Protein AF-A0AA40GGM0-F1 (afdb_monomer)

Structure (mmCIF, N/CA/C/O backbone):
data_AF-A0AA40GGM0-F1
#
_entry.id   AF-A0AA40GGM0-F1
#
loop_
_atom_site.group_PDB
_atom_site.id
_atom_site.type_symbol
_atom_site.label_atom_id
_atom_site.label_alt_id
_atom_site.label_comp_id
_atom_site.label_asym_id
_atom_site.label_entity_id
_atom_site.label_seq_id
_atom_site.pdbx_PDB_ins_code
_atom_site.Cartn_x
_atom_site.Cartn_y
_atom_site.Cartn_z
_atom_site.occupancy
_atom_site.B_iso_or_equiv
_atom_site.auth_seq_id
_atom_site.auth_comp_id
_atom_site.auth_asym_id
_atom_site.auth_atom_id
_atom_site.pdbx_PDB_model_num
ATOM 1 N N . MET A 1 1 ? 13.984 1.909 -36.528 1.00 60.31 1 MET A N 1
ATOM 2 C CA . MET A 1 1 ? 13.110 2.991 -36.009 1.00 60.31 1 MET A CA 1
ATOM 3 C C . MET A 1 1 ? 11.701 2.548 -35.580 1.00 60.31 1 MET A C 1
ATOM 5 O O . MET A 1 1 ? 11.045 3.325 -34.908 1.00 60.31 1 MET A O 1
ATOM 9 N N . LYS A 1 2 ? 11.221 1.326 -35.881 1.00 67.19 2 LYS A N 1
ATOM 10 C CA . LYS A 1 2 ? 9.873 0.869 -35.467 1.00 67.19 2 LYS A CA 1
ATOM 11 C C . LYS A 1 2 ? 9.745 0.449 -33.986 1.00 67.19 2 LYS A C 1
ATOM 13 O O . LYS A 1 2 ? 8.642 0.454 -33.463 1.00 67.19 2 LYS A O 1
ATOM 18 N N . CYS A 1 3 ? 10.849 0.128 -33.302 1.00 80.06 3 CYS A N 1
ATOM 19 C CA . CYS A 1 3 ? 10.823 -0.321 -31.899 1.00 80.06 3 CYS A CA 1
ATOM 20 C C . CYS A 1 3 ? 10.707 0.821 -30.878 1.00 80.06 3 CYS A C 1
ATOM 22 O O . CYS A 1 3 ? 10.306 0.587 -29.745 1.00 80.06 3 CYS A O 1
ATOM 24 N N . PHE A 1 4 ? 11.044 2.050 -31.274 1.00 85.44 4 PHE A N 1
ATOM 25 C CA . PHE A 1 4 ? 10.996 3.222 -30.401 1.00 85.44 4 PHE A CA 1
ATOM 26 C C . PHE A 1 4 ? 9.591 3.498 -29.824 1.00 85.44 4 PHE A C 1
ATOM 28 O O . PHE A 1 4 ? 9.477 3.589 -28.604 1.00 85.44 4 PHE A O 1
ATOM 35 N N . PRO A 1 5 ? 8.504 3.538 -30.625 1.00 88.06 5 PRO A N 1
ATOM 36 C CA . PRO A 1 5 ? 7.157 3.725 -30.076 1.00 88.06 5 PRO A CA 1
ATOM 37 C C . PRO A 1 5 ? 6.695 2.560 -29.189 1.00 88.06 5 PRO A C 1
ATOM 39 O O . PRO A 1 5 ? 5.994 2.789 -28.211 1.00 88.06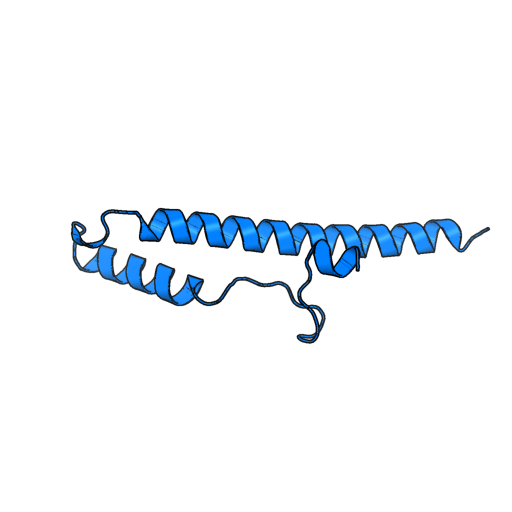 5 PRO A O 1
ATOM 42 N N . TYR A 1 6 ? 7.111 1.325 -29.486 1.00 89.81 6 TYR A N 1
ATOM 43 C CA . TYR A 1 6 ? 6.773 0.152 -28.670 1.00 89.81 6 TYR A CA 1
ATOM 44 C C . TYR A 1 6 ? 7.459 0.195 -27.299 1.00 89.81 6 TYR A C 1
ATOM 46 O O . TYR A 1 6 ? 6.830 -0.058 -26.275 1.00 89.81 6 TYR A O 1
ATOM 54 N N . TYR A 1 7 ? 8.735 0.591 -27.273 1.00 89.88 7 TYR A N 1
ATOM 55 C CA . TYR A 1 7 ? 9.473 0.805 -26.033 1.00 89.88 7 TYR A CA 1
ATOM 56 C C . TYR A 1 7 ? 8.821 1.891 -25.169 1.00 89.88 7 TYR A C 1
ATOM 58 O O . TYR A 1 7 ? 8.649 1.698 -23.968 1.00 89.88 7 TYR A O 1
ATOM 66 N N . ILE A 1 8 ? 8.404 3.007 -25.777 1.00 91.12 8 ILE A N 1
ATOM 67 C CA . ILE A 1 8 ? 7.692 4.077 -25.065 1.00 91.12 8 ILE A CA 1
ATOM 68 C C . ILE A 1 8 ? 6.364 3.566 -24.502 1.00 91.12 8 ILE A C 1
ATOM 70 O O . ILE A 1 8 ? 6.088 3.796 -23.330 1.00 91.12 8 ILE A O 1
ATOM 74 N N . ALA A 1 9 ? 5.570 2.843 -25.298 1.00 92.75 9 ALA A N 1
ATOM 75 C CA . ALA A 1 9 ? 4.270 2.335 -24.868 1.00 92.75 9 ALA A CA 1
ATOM 76 C C . ALA A 1 9 ? 4.378 1.438 -23.623 1.00 92.75 9 ALA A C 1
ATOM 78 O O . ALA A 1 9 ? 3.678 1.675 -22.643 1.00 92.75 9 ALA A O 1
ATOM 79 N N . ILE A 1 10 ? 5.317 0.484 -23.618 1.00 90.50 10 ILE A N 1
ATOM 80 C CA . ILE A 1 10 ? 5.537 -0.410 -22.469 1.00 90.50 10 ILE A CA 1
ATOM 81 C C . ILE A 1 10 ? 5.959 0.370 -21.221 1.00 90.50 10 ILE A C 1
ATOM 83 O O . ILE A 1 10 ? 5.461 0.109 -20.127 1.00 90.50 10 ILE A O 1
ATOM 87 N N . ASN A 1 11 ? 6.868 1.337 -21.367 1.00 88.81 11 ASN A N 1
ATOM 88 C CA . ASN A 1 11 ? 7.307 2.154 -20.235 1.00 88.81 11 ASN A CA 1
ATOM 89 C C . ASN A 1 11 ? 6.167 3.024 -19.691 1.00 88.81 11 ASN A C 1
ATOM 91 O O . ASN A 1 11 ? 6.033 3.159 -18.478 1.00 88.81 11 ASN A O 1
ATOM 95 N N . CYS A 1 12 ? 5.318 3.574 -20.563 1.00 91.50 12 CYS A N 1
ATOM 96 C CA . CYS A 1 12 ? 4.127 4.308 -20.146 1.00 91.50 12 CYS A CA 1
ATOM 97 C C . CYS A 1 12 ? 3.137 3.410 -19.393 1.00 91.50 12 CYS A C 1
ATOM 99 O O . CYS A 1 12 ? 2.629 3.822 -18.354 1.00 91.50 12 CYS A O 1
ATOM 101 N N . GLU A 1 13 ? 2.881 2.189 -19.868 1.00 89.94 13 GLU A N 1
ATOM 102 C CA . GLU A 1 13 ? 2.011 1.232 -19.173 1.00 89.94 13 GLU A CA 1
ATOM 103 C C . GLU A 1 13 ? 2.557 0.870 -17.787 1.00 89.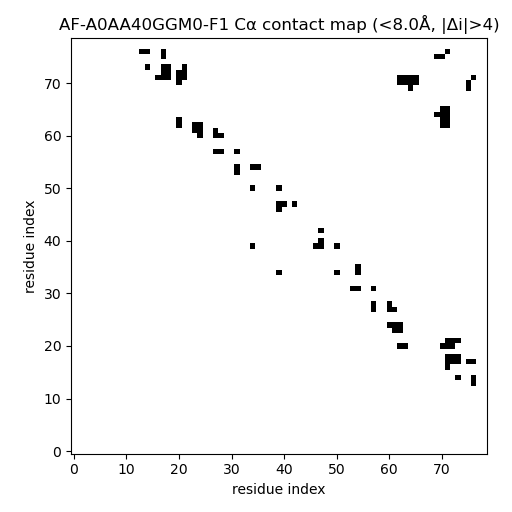94 13 GLU A C 1
ATOM 105 O O . GLU A 1 13 ? 1.831 0.959 -16.794 1.00 89.94 13 GLU A O 1
ATOM 110 N N . ALA A 1 14 ? 3.847 0.534 -17.697 1.00 88.56 14 ALA A N 1
ATOM 111 C CA . ALA A 1 14 ? 4.507 0.245 -16.427 1.00 88.56 14 ALA A CA 1
ATOM 112 C C . ALA A 1 14 ? 4.443 1.445 -15.466 1.00 88.56 14 ALA A C 1
ATOM 114 O O . ALA A 1 14 ? 4.105 1.281 -14.293 1.00 88.56 14 ALA A O 1
ATOM 115 N N . PHE A 1 15 ? 4.674 2.660 -15.971 1.00 88.50 15 PHE A N 1
ATOM 116 C CA . PHE A 1 15 ? 4.570 3.886 -15.186 1.00 88.50 15 PHE A CA 1
ATOM 117 C C . PHE A 1 15 ? 3.155 4.103 -14.633 1.00 88.50 15 PHE A C 1
ATOM 119 O O . PHE A 1 15 ? 2.997 4.392 -13.448 1.00 88.50 15 PHE A O 1
ATOM 126 N N . ILE A 1 16 ? 2.116 3.923 -15.456 1.00 90.31 16 ILE A N 1
ATOM 127 C CA . ILE A 1 16 ? 0.716 4.076 -15.031 1.00 90.31 16 ILE A CA 1
ATOM 128 C C . ILE A 1 16 ? 0.370 3.066 -13.930 1.00 90.31 16 ILE A C 1
ATOM 130 O O . ILE A 1 16 ? -0.284 3.430 -12.949 1.00 90.31 16 ILE A O 1
ATOM 134 N N . LEU A 1 17 ? 0.822 1.815 -14.057 1.00 87.94 17 LEU A N 1
ATOM 135 C CA . LEU A 1 17 ? 0.588 0.778 -13.050 1.00 87.94 17 LEU A CA 1
ATOM 136 C C . LEU A 1 17 ? 1.275 1.113 -11.722 1.00 87.94 17 LEU A C 1
ATOM 138 O O . LEU A 1 17 ? 0.625 1.071 -10.675 1.00 87.94 17 LEU A O 1
ATOM 142 N N . CYS A 1 18 ? 2.551 1.499 -11.758 1.00 87.19 18 CYS A N 1
ATOM 143 C CA . CYS A 1 18 ? 3.301 1.878 -10.561 1.00 87.19 18 CYS A CA 1
ATOM 144 C C . CYS A 1 18 ? 2.731 3.138 -9.896 1.00 87.19 18 CYS A C 1
ATOM 146 O O . CYS A 1 18 ? 2.563 3.167 -8.679 1.00 87.19 18 CYS A O 1
ATO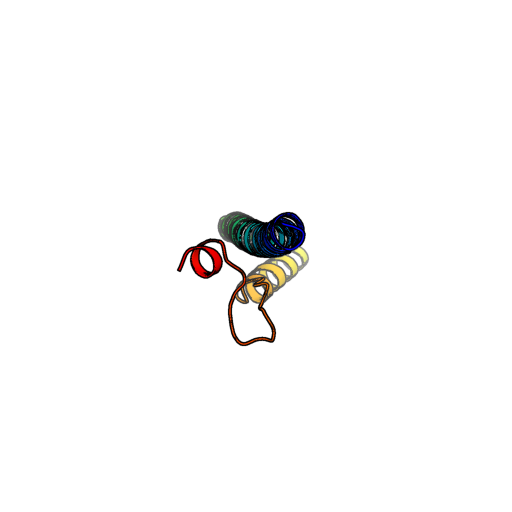M 148 N N . TYR A 1 19 ? 2.354 4.149 -10.682 1.00 88.50 19 TYR A N 1
ATOM 149 C CA . TYR A 1 19 ? 1.707 5.356 -10.170 1.00 88.50 19 TYR A CA 1
ATOM 150 C C . TYR A 1 19 ? 0.365 5.043 -9.501 1.00 88.50 19 TYR A C 1
ATOM 152 O O . TYR A 1 19 ? 0.069 5.546 -8.418 1.00 88.50 19 TYR A O 1
ATOM 160 N N . THR A 1 20 ? -0.440 4.174 -10.116 1.00 88.94 20 THR A N 1
ATOM 161 C CA . THR A 1 20 ? -1.733 3.765 -9.556 1.00 88.94 20 THR A CA 1
ATOM 162 C C . THR A 1 20 ? -1.551 2.984 -8.254 1.00 88.94 20 THR A C 1
ATOM 164 O O . THR A 1 20 ? -2.294 3.218 -7.301 1.00 88.94 20 THR A O 1
ATOM 167 N N . GLY A 1 21 ? -0.558 2.089 -8.183 1.00 87.88 21 GLY A N 1
ATOM 168 C CA . GLY A 1 21 ? -0.230 1.336 -6.969 1.00 87.88 21 GLY A CA 1
ATOM 169 C C . GLY A 1 21 ? 0.206 2.233 -5.816 1.00 87.88 21 GLY A C 1
ATOM 170 O O . GLY A 1 21 ? -0.319 2.103 -4.707 1.00 87.88 21 GLY A O 1
ATOM 171 N N . GLU A 1 22 ? 1.078 3.198 -6.096 1.00 88.00 22 GLU A N 1
ATOM 172 C CA . GLU A 1 22 ? 1.525 4.203 -5.130 1.00 88.00 22 GLU A CA 1
ATOM 173 C C . GLU A 1 22 ? 0.353 5.059 -4.627 1.00 88.00 22 GLU A C 1
ATOM 175 O O . GLU A 1 22 ? 0.115 5.181 -3.423 1.00 88.00 22 GLU A O 1
ATOM 180 N N . TYR A 1 23 ? -0.440 5.604 -5.555 1.00 89.38 23 TYR A N 1
ATOM 181 C CA . TYR A 1 23 ? -1.590 6.447 -5.237 1.00 89.38 23 TYR A CA 1
ATOM 182 C C . TYR A 1 23 ? -2.614 5.713 -4.365 1.00 89.38 23 TYR A C 1
ATOM 184 O O . TYR A 1 23 ? -3.088 6.250 -3.360 1.00 89.38 23 TYR A O 1
ATOM 192 N N . LEU A 1 24 ? -2.942 4.471 -4.730 1.00 87.50 24 LEU A N 1
ATOM 193 C CA . LEU A 1 24 ? -3.892 3.644 -3.996 1.00 87.50 24 LEU A CA 1
ATOM 194 C C . LEU A 1 24 ? -3.390 3.337 -2.580 1.00 87.50 24 LEU A C 1
ATOM 196 O O . LEU A 1 24 ? -4.150 3.469 -1.615 1.00 87.50 24 LEU A O 1
ATOM 200 N N . THR A 1 25 ? -2.109 2.990 -2.453 1.00 86.75 25 THR A N 1
ATOM 201 C CA . THR A 1 25 ? -1.464 2.697 -1.168 1.00 86.75 25 THR A CA 1
ATOM 202 C C . THR A 1 25 ? -1.485 3.926 -0.258 1.00 86.75 25 THR A C 1
ATOM 204 O O . THR A 1 25 ? -2.000 3.862 0.861 1.00 86.75 25 THR A O 1
ATOM 207 N N . SER A 1 26 ? -1.039 5.076 -0.768 1.00 88.19 26 SER A N 1
ATOM 208 C CA . SER A 1 26 ? -1.030 6.349 -0.039 1.00 88.19 26 SER A CA 1
ATOM 209 C C . SER A 1 26 ? -2.437 6.781 0.394 1.00 88.19 26 SER A C 1
ATOM 211 O O . SER A 1 26 ? -2.669 7.190 1.538 1.00 88.19 26 SER A O 1
ATOM 213 N N . LYS A 1 27 ? -3.432 6.639 -0.491 1.00 88.00 27 LYS A N 1
ATOM 214 C CA . LYS A 1 27 ? -4.818 6.983 -0.163 1.00 88.00 27 LYS A CA 1
ATOM 215 C C . LYS A 1 27 ? -5.393 6.064 0.916 1.00 88.00 27 LYS A C 1
ATOM 217 O O . LYS A 1 27 ? -6.069 6.555 1.823 1.00 88.00 27 LYS A O 1
ATOM 222 N N . SER A 1 28 ? -5.106 4.763 0.845 1.00 85.69 28 SER A N 1
ATOM 223 C CA . SER A 1 28 ? -5.519 3.777 1.849 1.00 85.69 28 SER A CA 1
ATOM 224 C C . SER A 1 28 ? -4.917 4.078 3.224 1.00 85.69 28 SER A C 1
ATOM 226 O O . SER A 1 28 ? -5.626 4.030 4.234 1.00 85.69 28 SER A O 1
ATOM 228 N N . GLU A 1 29 ? -3.634 4.444 3.288 1.00 87.62 29 GLU A N 1
ATOM 229 C CA . GLU A 1 29 ? -3.000 4.866 4.541 1.00 87.62 29 GLU A CA 1
ATOM 230 C C . GLU A 1 29 ? -3.679 6.096 5.144 1.00 87.62 29 GLU A C 1
ATOM 232 O O . GLU A 1 29 ? -3.967 6.120 6.341 1.00 87.62 29 GLU A O 1
ATOM 237 N N . ASN A 1 30 ? -3.970 7.107 4.323 1.00 88.88 30 ASN A N 1
ATOM 238 C CA . ASN A 1 30 ? -4.609 8.333 4.791 1.00 88.88 30 ASN A CA 1
ATOM 239 C C . ASN A 1 30 ? -6.000 8.072 5.372 1.00 88.88 30 ASN A C 1
ATOM 241 O O . ASN A 1 30 ? -6.307 8.565 6.455 1.00 88.88 30 ASN A O 1
ATOM 245 N N . ILE A 1 31 ? -6.818 7.248 4.706 1.00 86.88 31 ILE A N 1
ATOM 246 C CA . ILE A 1 31 ? -8.131 6.842 5.233 1.00 86.88 31 ILE A CA 1
ATOM 247 C C . ILE A 1 31 ? -7.962 6.143 6.584 1.00 86.88 31 ILE A C 1
ATOM 249 O O . ILE A 1 31 ? -8.668 6.454 7.539 1.00 86.88 31 ILE A O 1
ATOM 253 N N . THR A 1 32 ? -6.995 5.235 6.685 1.00 85.69 32 THR A N 1
ATOM 254 C CA . THR A 1 32 ? -6.732 4.474 7.913 1.00 85.69 32 THR A CA 1
ATOM 255 C C . THR A 1 32 ? -6.306 5.384 9.060 1.00 85.69 32 THR A C 1
ATOM 257 O O . THR A 1 32 ? -6.835 5.257 10.161 1.00 85.69 32 THR A O 1
ATOM 260 N N . LYS A 1 33 ? -5.419 6.352 8.799 1.00 87.81 33 LYS A N 1
ATOM 261 C CA . LYS A 1 33 ? -5.011 7.375 9.773 1.00 87.81 33 LYS A CA 1
ATOM 262 C C . LYS A 1 33 ? -6.198 8.228 10.221 1.00 87.81 33 LYS A C 1
ATOM 264 O O . LYS A 1 33 ? -6.364 8.450 11.417 1.00 87.81 33 LYS A O 1
ATOM 269 N N . SER A 1 34 ? -7.050 8.674 9.297 1.00 88.44 34 SER A N 1
ATOM 270 C CA . SER A 1 34 ? -8.246 9.455 9.637 1.00 88.44 34 SER A CA 1
ATOM 271 C C . SER A 1 34 ? -9.236 8.665 10.494 1.00 88.44 34 SER A C 1
ATOM 273 O O . SER A 1 34 ? -9.755 9.198 11.468 1.00 88.44 34 SER A O 1
ATOM 275 N N . VAL A 1 35 ? -9.474 7.396 10.160 1.00 86.56 35 VAL A N 1
ATOM 276 C CA . VAL A 1 35 ? -10.371 6.514 10.920 1.00 86.56 35 VAL A CA 1
ATOM 277 C C . VAL A 1 35 ? -9.793 6.184 12.300 1.00 86.56 35 VAL A C 1
ATOM 279 O O . VAL A 1 35 ? -10.537 6.149 13.274 1.00 86.56 35 VAL A O 1
ATOM 282 N N . TYR A 1 36 ? -8.478 5.986 12.407 1.00 84.50 36 TYR A N 1
ATOM 283 C CA . TYR A 1 36 ? -7.805 5.737 13.684 1.00 84.50 36 TYR A CA 1
ATOM 284 C C . TYR A 1 36 ? -7.882 6.941 14.634 1.00 84.50 36 TYR A C 1
ATOM 286 O O . TYR A 1 36 ? -8.140 6.770 15.821 1.00 84.50 36 TYR A O 1
ATOM 294 N N . ASN A 1 37 ? -7.707 8.155 14.102 1.00 86.50 37 ASN A N 1
ATOM 295 C CA . ASN A 1 37 ? -7.801 9.406 14.863 1.00 86.50 37 ASN A CA 1
ATOM 296 C C . ASN A 1 37 ? -9.245 9.834 15.170 1.00 86.50 37 ASN A C 1
ATOM 298 O O . ASN A 1 37 ? -9.461 10.841 15.843 1.00 86.50 37 ASN A O 1
ATOM 302 N N . PHE A 1 38 ? -10.240 9.112 14.659 1.00 84.38 38 PHE A N 1
ATOM 303 C CA . PHE A 1 38 ? -11.635 9.374 14.969 1.00 84.38 38 PHE A CA 1
ATOM 304 C C . PHE A 1 38 ? -11.972 8.903 16.392 1.00 84.38 38 PHE A C 1
ATOM 306 O O . PHE A 1 38 ? -11.401 7.930 16.879 1.00 84.38 38 PHE A O 1
ATOM 313 N N . LEU A 1 39 ? -12.941 9.549 17.047 1.00 85.31 39 LEU A N 1
ATOM 314 C CA . LEU A 1 39 ? -13.443 9.211 18.390 1.00 85.31 39 LEU A CA 1
ATOM 315 C C . LEU A 1 39 ? -14.294 7.923 18.364 1.00 85.31 39 LEU A C 1
ATOM 317 O O . LEU A 1 39 ? -15.464 7.901 18.741 1.00 85.31 39 LEU A O 1
ATOM 321 N N . TRP A 1 40 ? -13.725 6.824 17.865 1.00 83.56 40 TRP A N 1
ATOM 322 C CA . TRP A 1 40 ? -14.432 5.565 17.626 1.00 83.56 40 TRP A CA 1
ATOM 323 C C . TRP A 1 40 ? -14.969 4.922 18.910 1.00 83.56 40 TRP A C 1
ATOM 325 O O . TRP A 1 40 ? -15.940 4.168 18.853 1.00 83.56 40 TRP A O 1
ATOM 335 N N . TYR A 1 41 ? -14.367 5.238 20.058 1.00 80.25 41 TYR A N 1
ATOM 336 C CA . TYR A 1 41 ? -14.776 4.757 21.376 1.00 80.25 41 TYR A CA 1
ATOM 337 C C . TYR A 1 41 ? -16.015 5.473 21.938 1.00 80.25 41 TYR A C 1
ATOM 339 O O . TYR A 1 41 ? -16.650 4.947 22.846 1.00 80.25 41 TYR A O 1
ATOM 347 N N . GLU A 1 42 ? -16.397 6.630 21.387 1.00 87.12 42 GLU A N 1
ATOM 348 C CA . GLU A 1 42 ? -17.617 7.362 21.774 1.00 87.12 42 GLU A CA 1
ATOM 349 C C . GLU A 1 42 ? -18.842 6.947 20.943 1.00 87.12 42 GLU A C 1
ATOM 351 O O . GLU A 1 42 ? -19.976 7.348 21.212 1.00 87.12 42 GLU A O 1
ATOM 356 N N . LEU A 1 43 ? -18.636 6.126 19.911 1.00 86.00 43 LEU A N 1
ATOM 357 C CA . LEU A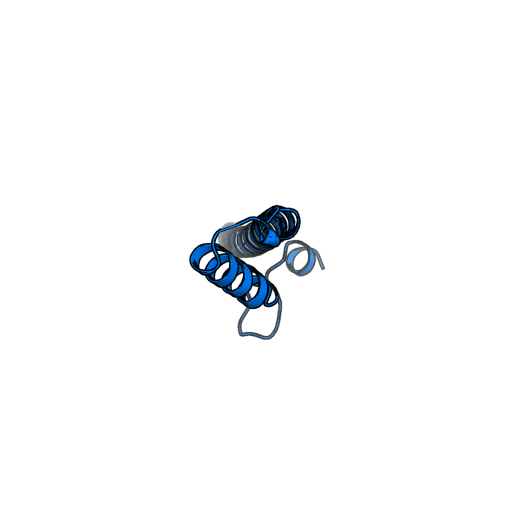 1 43 ? -19.707 5.643 19.053 1.00 86.00 43 LEU A CA 1
ATOM 358 C C . LEU A 1 43 ? -20.542 4.558 19.732 1.00 86.00 43 LEU A C 1
ATOM 360 O O . LEU A 1 43 ? -20.080 3.792 20.576 1.00 86.00 43 LEU A O 1
ATOM 364 N N . LYS A 1 44 ? -21.774 4.393 19.235 1.00 91.00 44 LYS A N 1
ATOM 365 C CA . LYS A 1 44 ? -22.586 3.209 19.535 1.00 91.00 44 LYS A CA 1
ATOM 366 C C . LYS A 1 44 ? -21.774 1.932 19.254 1.00 91.00 44 LYS A C 1
ATOM 368 O O . LYS A 1 44 ? -21.099 1.863 18.223 1.00 91.00 44 LYS A O 1
ATOM 373 N N . PRO A 1 45 ? -21.909 0.881 20.082 1.00 86.88 45 PRO A N 1
ATOM 374 C CA . PRO A 1 45 ? -21.083 -0.328 19.995 1.00 86.88 45 PRO A CA 1
ATOM 375 C C . PRO A 1 45 ? -21.138 -1.022 18.624 1.00 86.88 45 PRO A C 1
ATOM 377 O O . PRO A 1 45 ? -20.155 -1.614 18.183 1.00 86.88 45 PRO A O 1
ATOM 380 N N . GLN A 1 46 ? -22.261 -0.907 17.909 1.00 89.38 46 GLN A N 1
ATOM 381 C CA . GLN A 1 46 ? -22.406 -1.420 16.542 1.00 89.38 46 GLN A CA 1
ATOM 382 C C . GLN A 1 46 ? -21.466 -0.709 15.550 1.00 89.38 46 GLN A C 1
ATOM 384 O O . GLN A 1 46 ? -20.789 -1.367 14.764 1.00 89.38 46 GLN A O 1
ATOM 389 N N . ASN A 1 47 ? -21.368 0.620 15.631 1.00 87.50 47 ASN A N 1
ATOM 390 C CA . ASN A 1 47 ? -20.528 1.432 14.749 1.00 87.50 47 ASN A CA 1
ATOM 391 C C . ASN A 1 47 ? -19.046 1.297 15.113 1.00 87.50 47 ASN A C 1
ATOM 393 O O . ASN A 1 47 ? -18.208 1.163 14.223 1.00 87.50 47 ASN A O 1
ATOM 397 N N . ALA A 1 48 ? -18.729 1.259 16.412 1.00 87.88 48 ALA A N 1
ATOM 398 C CA . ALA A 1 48 ? -17.371 1.024 16.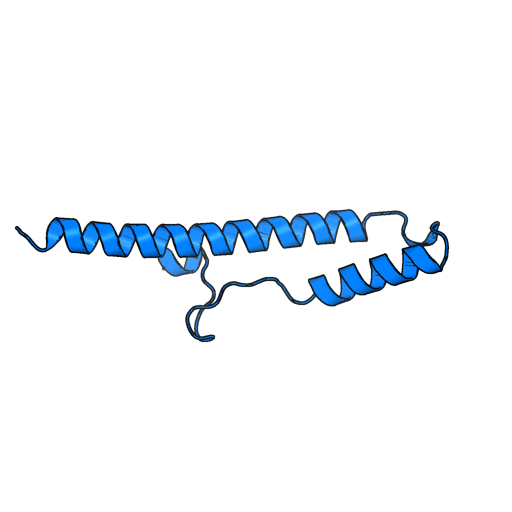896 1.00 87.88 48 ALA A CA 1
ATOM 399 C C . ALA A 1 48 ? -16.812 -0.307 16.364 1.00 87.88 48 ALA A C 1
ATOM 401 O O . ALA A 1 48 ? -15.687 -0.356 15.874 1.00 87.88 48 ALA A O 1
ATOM 402 N N . ARG A 1 49 ? -17.625 -1.375 16.359 1.00 88.62 49 ARG A N 1
ATOM 403 C CA . ARG A 1 49 ? -17.232 -2.684 15.816 1.00 88.62 49 ARG A CA 1
ATOM 404 C C . ARG A 1 49 ? -16.936 -2.639 14.314 1.00 88.62 49 ARG A C 1
ATOM 406 O O . ARG A 1 49 ? -15.982 -3.274 13.875 1.00 88.62 49 ARG A O 1
ATOM 413 N N . ILE A 1 50 ? -17.714 -1.883 13.536 1.00 89.19 50 ILE A N 1
ATOM 414 C CA . ILE A 1 50 ? -17.473 -1.696 12.095 1.00 89.19 50 ILE A CA 1
ATOM 415 C C . ILE A 1 50 ? -16.151 -0.956 11.866 1.00 89.19 50 ILE A C 1
ATOM 417 O O . ILE A 1 50 ? -15.339 -1.400 11.058 1.00 89.19 50 ILE A O 1
ATOM 421 N N . ILE A 1 51 ? -15.899 0.125 12.607 1.00 88.56 51 ILE A N 1
ATOM 422 C CA . ILE A 1 51 ? -14.636 0.869 12.513 1.00 88.56 51 ILE A CA 1
ATOM 423 C C . ILE A 1 51 ? -13.443 -0.015 12.876 1.00 88.56 51 ILE A C 1
ATOM 425 O O . ILE A 1 51 ? -12.440 -0.013 12.169 1.00 88.56 51 ILE A O 1
ATOM 429 N N . LEU A 1 52 ? -13.562 -0.821 13.928 1.00 87.31 52 LEU A N 1
ATOM 430 C CA . LEU A 1 52 ? -12.499 -1.720 14.369 1.00 87.31 52 LEU A CA 1
ATOM 431 C C . LEU A 1 52 ? -12.175 -2.778 13.299 1.00 87.31 52 LEU A C 1
ATOM 433 O O . LEU A 1 52 ? -11.006 -3.072 13.055 1.00 87.31 52 LEU A O 1
ATOM 437 N N . LEU A 1 53 ? -13.192 -3.282 12.589 1.00 88.62 53 LEU A N 1
ATOM 438 C CA . LEU A 1 53 ? -12.999 -4.146 11.420 1.00 88.62 53 LEU A CA 1
ATOM 439 C C . LEU A 1 53 ? -12.304 -3.411 10.267 1.00 88.62 53 LEU A C 1
ATOM 441 O O . LEU A 1 53 ? -11.409 -3.986 9.655 1.00 88.62 53 LEU A O 1
ATOM 445 N N . ILE A 1 54 ? -12.671 -2.158 9.982 1.00 86.88 54 ILE A N 1
ATOM 446 C CA . ILE A 1 54 ? -12.009 -1.345 8.949 1.00 86.88 54 ILE A CA 1
ATOM 447 C C . ILE A 1 54 ? -10.531 -1.156 9.301 1.00 86.88 54 ILE A C 1
ATOM 449 O O . ILE A 1 54 ? -9.677 -1.471 8.478 1.00 86.88 54 ILE A O 1
ATOM 453 N N . ILE A 1 55 ? -10.218 -0.744 10.534 1.00 85.44 55 ILE A N 1
ATOM 454 C CA . ILE A 1 55 ? -8.838 -0.573 11.010 1.00 85.44 55 ILE A CA 1
ATOM 455 C C . ILE A 1 55 ? -8.063 -1.888 10.878 1.00 85.44 55 ILE A C 1
ATOM 457 O O . ILE A 1 55 ? -6.979 -1.893 10.301 1.00 85.44 55 ILE A O 1
ATOM 461 N N . LEU A 1 56 ? -8.625 -3.010 11.346 1.00 86.50 56 LEU A N 1
ATOM 462 C CA . LEU A 1 56 ? -7.990 -4.328 11.268 1.00 86.50 56 LEU A CA 1
ATOM 463 C C . LEU A 1 56 ? -7.717 -4.757 9.819 1.00 86.50 56 LEU A C 1
ATOM 465 O O . LEU A 1 56 ? -6.660 -5.310 9.520 1.00 86.50 56 LEU A O 1
ATOM 469 N N . ARG A 1 57 ? -8.660 -4.515 8.902 1.00 84.38 57 ARG A N 1
ATOM 470 C CA . ARG A 1 57 ? -8.489 -4.841 7.479 1.00 84.38 57 ARG A CA 1
ATOM 471 C C . ARG A 1 57 ? -7.445 -3.948 6.818 1.00 84.38 57 ARG A C 1
ATOM 473 O O . ARG A 1 57 ? -6.670 -4.465 6.016 1.00 84.38 57 ARG A O 1
ATOM 480 N N . SER A 1 58 ? -7.397 -2.675 7.193 1.00 80.50 58 SER A N 1
ATOM 481 C CA . SER A 1 58 ? -6.450 -1.687 6.683 1.00 80.50 58 SER A CA 1
ATOM 482 C C . SER A 1 58 ? -5.013 -1.859 7.176 1.00 80.50 58 SER A C 1
ATOM 484 O O . SER A 1 58 ? -4.101 -1.367 6.518 1.00 80.50 58 SER A O 1
ATOM 486 N N . GLN A 1 59 ? -4.779 -2.580 8.284 1.00 76.62 59 GLN A N 1
ATOM 487 C CA . GLN A 1 59 ? -3.419 -2.977 8.696 1.00 76.62 59 GLN A CA 1
ATOM 488 C C . GLN A 1 59 ? -2.705 -3.782 7.604 1.00 76.62 59 GLN A C 1
ATOM 490 O O . GLN A 1 59 ? -1.481 -3.766 7.503 1.00 76.62 59 GLN A O 1
ATOM 495 N N . ARG A 1 60 ? -3.469 -4.483 6.758 1.00 74.38 60 ARG A N 1
ATOM 496 C CA . ARG A 1 60 ? -2.942 -5.066 5.533 1.00 74.38 60 ARG A CA 1
ATOM 497 C C . ARG A 1 60 ? -3.013 -4.011 4.438 1.00 74.38 60 ARG A C 1
ATOM 499 O O . ARG A 1 60 ? -4.064 -3.811 3.832 1.00 74.38 60 ARG A O 1
ATOM 506 N N . GLN A 1 61 ? -1.880 -3.361 4.216 1.00 66.88 61 GLN A N 1
ATOM 507 C CA . GLN A 1 61 ? -1.700 -2.343 3.194 1.00 66.88 61 GLN A CA 1
ATOM 508 C C . GLN A 1 61 ? -2.209 -2.851 1.832 1.00 66.88 61 GLN A C 1
ATOM 510 O O . GLN A 1 61 ? -1.939 -3.991 1.435 1.00 66.88 61 GLN A O 1
ATOM 515 N N . LEU A 1 62 ? -3.027 -2.038 1.156 1.00 69.88 62 LEU A N 1
ATOM 516 C CA . LEU A 1 62 ? -3.600 -2.376 -0.146 1.00 69.88 62 LEU A CA 1
ATOM 517 C C . LEU A 1 62 ? -2.529 -2.178 -1.223 1.00 69.88 62 LEU A C 1
ATOM 519 O O . LEU A 1 62 ? -2.518 -1.179 -1.932 1.00 69.88 62 LEU A O 1
ATOM 523 N N . GLU A 1 63 ? -1.603 -3.126 -1.295 1.00 70.75 63 GLU A N 1
ATOM 524 C CA . GLU A 1 63 ? -0.460 -3.073 -2.198 1.00 70.75 63 GLU A CA 1
ATOM 525 C C . GLU A 1 63 ? -0.781 -3.791 -3.508 1.00 70.75 63 GLU A C 1
ATOM 527 O O . GLU A 1 63 ? -1.133 -4.978 -3.525 1.00 70.75 63 GLU A O 1
ATOM 532 N N . LEU A 1 64 ? -0.616 -3.088 -4.628 1.00 77.94 64 LEU A N 1
ATOM 533 C CA . LEU A 1 64 ? -0.543 -3.742 -5.928 1.00 77.94 64 LEU A CA 1
ATOM 534 C C . LEU A 1 64 ? 0.828 -4.409 -6.049 1.00 77.94 64 LEU A C 1
ATOM 536 O O . LEU A 1 64 ? 1.856 -3.777 -5.821 1.00 77.94 64 LEU A O 1
ATOM 540 N N . THR A 1 65 ? 0.854 -5.698 -6.388 1.00 80.94 65 THR A N 1
ATOM 541 C CA . THR A 1 65 ? 2.102 -6.456 -6.546 1.00 80.94 65 THR A CA 1
ATOM 542 C C . THR A 1 65 ? 2.197 -7.077 -7.934 1.00 80.94 65 THR A C 1
ATOM 544 O O . THR A 1 65 ? 1.244 -7.683 -8.424 1.00 80.94 65 THR A O 1
ATOM 547 N N . ALA A 1 66 ? 3.368 -6.970 -8.559 1.00 79.88 66 ALA A N 1
ATOM 548 C CA . ALA A 1 66 ? 3.703 -7.670 -9.789 1.00 79.88 66 ALA A CA 1
ATOM 549 C C . ALA A 1 66 ? 3.991 -9.139 -9.457 1.00 79.88 66 ALA A C 1
ATOM 551 O O . ALA A 1 66 ? 5.027 -9.473 -8.877 1.00 79.88 66 ALA A O 1
ATOM 552 N N . GLY A 1 67 ? 3.031 -10.020 -9.744 1.00 76.75 67 GLY A N 1
ATOM 553 C CA . GLY A 1 67 ? 3.184 -11.465 -9.549 1.00 76.75 67 GLY A CA 1
ATOM 554 C C . GLY A 1 67 ? 3.482 -11.905 -8.107 1.00 76.75 67 GLY A C 1
ATOM 555 O O . GLY A 1 67 ? 3.976 -13.009 -7.921 1.00 76.75 67 GLY A O 1
ATOM 556 N N . LYS A 1 68 ? 3.195 -11.068 -7.094 1.00 74.44 68 LYS A N 1
ATOM 557 C CA . LYS A 1 68 ? 3.615 -11.216 -5.678 1.00 74.44 68 LYS A CA 1
ATOM 558 C C . LYS A 1 68 ? 5.124 -11.122 -5.408 1.00 74.44 68 LYS A C 1
ATOM 560 O O . LYS A 1 68 ? 5.532 -11.320 -4.268 1.00 74.44 68 LYS A O 1
ATOM 565 N N . PHE A 1 69 ? 5.941 -10.808 -6.408 1.00 73.69 69 PHE A N 1
ATOM 566 C CA . PHE A 1 69 ? 7.392 -10.689 -6.244 1.00 73.69 69 PHE A CA 1
ATOM 567 C C . PHE A 1 69 ? 7.817 -9.276 -5.851 1.00 73.69 69 PHE A C 1
ATOM 569 O O . PHE A 1 69 ? 8.753 -9.105 -5.077 1.00 73.69 69 PHE A O 1
ATOM 576 N N . MET A 1 70 ? 7.120 -8.266 -6.373 1.00 75.81 70 MET A N 1
ATOM 577 C CA . MET A 1 70 ? 7.493 -6.862 -6.221 1.00 75.81 70 MET A CA 1
ATOM 578 C C . MET A 1 70 ? 6.253 -6.005 -5.998 1.00 75.81 70 MET A C 1
ATOM 580 O O . MET A 1 70 ? 5.223 -6.236 -6.631 1.00 75.81 70 MET A O 1
ATOM 584 N N . ARG A 1 71 ? 6.343 -5.009 -5.113 1.00 78.62 71 ARG A N 1
ATOM 585 C CA . ARG A 1 71 ? 5.316 -3.968 -5.000 1.00 78.62 71 ARG A CA 1
ATOM 586 C C . ARG A 1 71 ? 5.420 -3.026 -6.187 1.00 78.62 71 ARG A C 1
ATOM 588 O O . ARG A 1 71 ? 6.505 -2.566 -6.518 1.00 78.62 71 ARG A O 1
ATOM 595 N N . LEU A 1 72 ? 4.283 -2.737 -6.801 1.00 80.31 72 LEU A N 1
ATOM 596 C CA . LEU A 1 72 ? 4.165 -1.730 -7.843 1.00 80.31 72 LEU A CA 1
ATOM 597 C C . LEU A 1 72 ? 4.139 -0.353 -7.172 1.00 80.31 72 LEU A C 1
ATOM 599 O O . LEU A 1 72 ? 3.074 0.150 -6.820 1.00 80.31 72 LEU A O 1
ATOM 603 N N . SER A 1 73 ? 5.327 0.207 -6.960 1.00 82.69 73 SER A N 1
ATOM 604 C CA . SER A 1 73 ? 5.551 1.561 -6.451 1.00 82.69 73 SER A CA 1
ATOM 605 C C . SER A 1 73 ? 6.345 2.380 -7.463 1.00 82.69 73 SER A C 1
ATOM 607 O O . SER A 1 73 ? 7.036 1.837 -8.331 1.00 82.69 73 SER A O 1
ATOM 609 N N . LEU A 1 74 ? 6.263 3.707 -7.356 1.00 79.81 74 LEU A N 1
ATOM 610 C CA . LEU A 1 74 ? 7.070 4.595 -8.202 1.00 79.81 74 LEU A CA 1
ATOM 611 C C . LEU A 1 74 ? 8.574 4.403 -7.933 1.00 79.81 74 LEU A C 1
ATOM 613 O O . LEU A 1 74 ? 9.400 4.515 -8.839 1.00 79.81 74 LEU A O 1
ATOM 617 N N . GLU A 1 75 ? 8.907 4.055 -6.690 1.00 81.12 75 GLU A N 1
ATOM 618 C CA . GLU A 1 75 ? 10.251 3.677 -6.257 1.00 81.12 75 GLU A CA 1
ATOM 619 C C . GLU A 1 75 ? 10.755 2.442 -7.018 1.00 81.12 75 GLU A C 1
ATOM 621 O O . GLU A 1 75 ? 11.848 2.475 -7.572 1.00 81.12 75 GLU A O 1
ATOM 626 N N . ALA A 1 76 ? 9.926 1.400 -7.153 1.00 78.88 76 ALA A N 1
ATOM 627 C CA . ALA A 1 76 ? 10.273 0.187 -7.894 1.00 78.88 76 ALA A CA 1
ATOM 628 C C . ALA A 1 76 ? 10.388 0.391 -9.417 1.00 78.88 76 ALA A C 1
ATOM 630 O O . ALA A 1 76 ? 10.997 -0.428 -10.092 1.00 78.88 76 ALA A O 1
A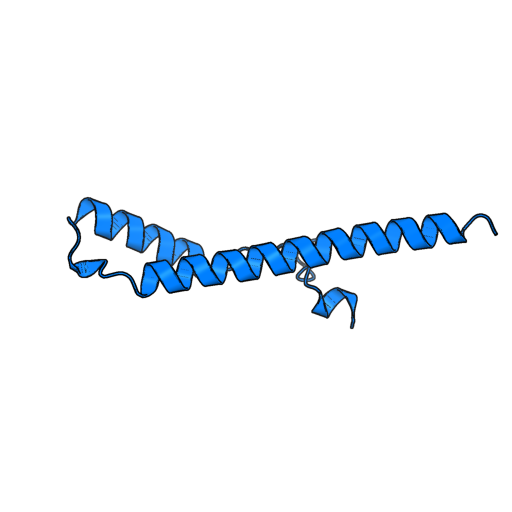TOM 631 N N . PHE A 1 77 ? 9.792 1.452 -9.971 1.00 79.88 77 PHE A N 1
ATOM 632 C CA . PHE A 1 77 ? 9.975 1.823 -11.381 1.00 79.88 77 PHE A CA 1
ATOM 633 C C . PHE A 1 77 ? 11.274 2.607 -11.618 1.00 79.88 77 PHE A C 1
ATOM 635 O O . PHE A 1 77 ? 11.832 2.564 -12.710 1.00 79.88 77 PHE A O 1
ATOM 642 N N . THR A 1 78 ? 11.722 3.365 -10.614 1.00 79.25 78 THR A N 1
ATOM 643 C CA . THR A 1 78 ? 12.874 4.273 -10.733 1.00 79.25 78 THR A CA 1
ATOM 644 C C . THR A 1 78 ? 14.202 3.584 -10.396 1.00 79.25 78 THR A C 1
ATOM 646 O O . THR A 1 78 ? 15.250 4.061 -10.830 1.00 79.25 78 THR A O 1
ATOM 649 N N . ASN A 1 79 ? 14.155 2.497 -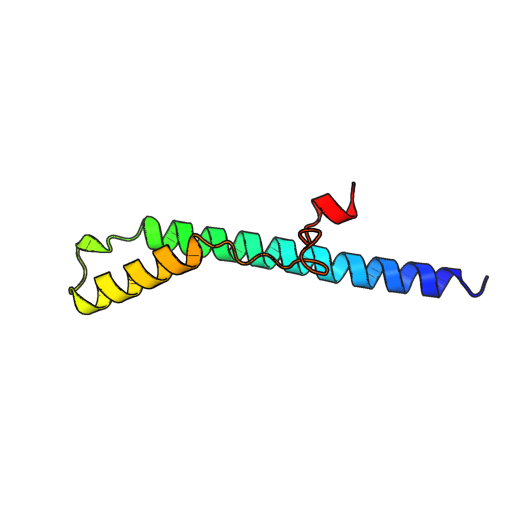9.620 1.00 60.19 79 ASN A N 1
ATOM 650 C CA . ASN A 1 79 ? 15.305 1.730 -9.131 1.00 60.19 79 ASN A CA 1
ATOM 651 C C . ASN A 1 79 ? 15.602 0.508 -10.009 1.00 60.19 79 ASN A C 1
ATOM 653 O O . ASN A 1 79 ? 16.797 0.255 -10.277 1.00 60.19 79 ASN A O 1
#

pLDDT: mean 83.84, std 6.9, range [60.19, 92.75]

Radius of gyration: 18.41 Å; Cα contacts (8 Å, |Δi|>4): 54; chains: 1; bounding box: 38×21×58 Å

Nearest PDB structures (foldseek):
  6c70-assembly1_A  TM=7.749E-01  e=3.014E-03  Apocrypta bakeri
  8v00-assembly1_C  TM=7.862E-01  e=4.506E-03  Apocrypta bakeri
  8v02-assembly1_D  TM=7.582E-01  e=3.941E-03  Aedes aegypti
  8z9z-assembly1_B  TM=7.492E-01  e=6.735E-03  Acyrthosiphon pisum
  8z9z-assembly1_C  TM=7.575E-01  e=7.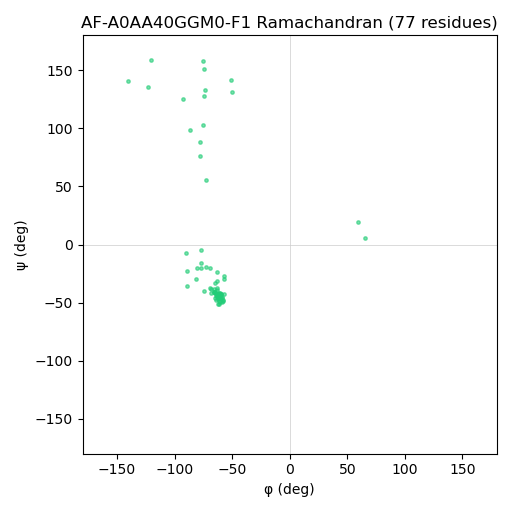701E-03  Acyrthosiphon pisum

Organism: NCBI:txid60889

Foldseek 3Di:
DVCVVVVVVVLVVLQVQLVVQAVQQVVLVVVLVVLVPDPLVPDDPVSSVVSVVSNVVSVPGPFDADVVPGTSHPVVSVD

Secondary structure (DSSP, 8-state):
--HHHHHHHHHHHHHHHHHHHHHHHHHHHHHHHHHHTS-GGGS-HHHHHHHHHHHHHHTS----EETTTEE--HHHHH-

Mean predicted aligned error: 6.92 Å

Sequence (79 aa):
MKCFPYYIAINCEAFILCYTGEYLTSKSENITKSVYNFLWYELKPQNARIILLIILRSQRQLELTAGKFMRLSLEAFTN

InterPro domains:
  IPR004117 Olfactory receptor, insect [PF02949] (4-78)
  IPR004117 Olfactory receptor, insect [PTHR21137] (2-78)

Solvent-accessible surface area (backbone atoms only — not comparable to full-atom values): 4493 Å² total; per-residue (Å²): 126,80,60,57,64,56,54,49,51,54,52,50,53,52,4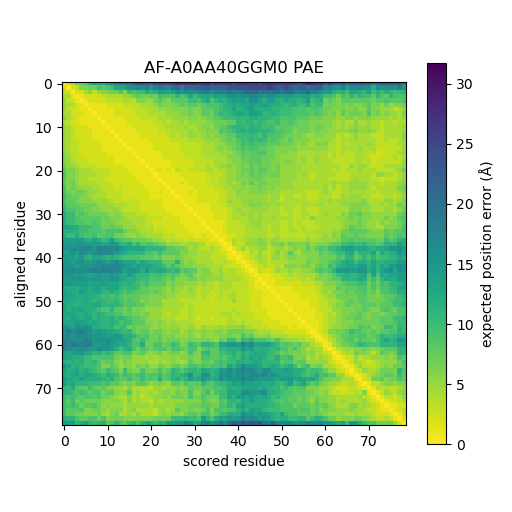7,53,52,13,47,50,20,37,52,50,32,55,52,53,52,52,53,44,52,53,58,66,73,41,75,48,87,77,44,59,69,72,56,28,53,52,51,52,49,50,50,61,56,53,74,57,67,67,69,42,49,56,92,79,79,41,64,32,26,56,66,65,73,75,108